Protein AF-A0A526YEQ0-F1 (afdb_monomer_lite)

Structure (mmCIF, N/CA/C/O backbone):
data_AF-A0A526YEQ0-F1
#
_entry.id   AF-A0A526YEQ0-F1
#
loop_
_atom_site.group_PDB
_atom_site.id
_atom_site.type_symbol
_atom_site.label_atom_id
_atom_site.label_alt_id
_atom_site.label_comp_id
_atom_site.label_asym_id
_atom_site.label_entity_id
_atom_site.label_seq_id
_atom_site.pdbx_PDB_ins_code
_atom_site.Cartn_x
_atom_site.Cartn_y
_atom_site.Cartn_z
_atom_site.occupancy
_atom_site.B_iso_or_equiv
_atom_site.auth_seq_id
_atom_site.auth_comp_id
_atom_site.auth_asym_id
_atom_site.auth_atom_id
_atom_site.pdbx_PDB_model_num
ATOM 1 N N . ALA A 1 1 ? -1.262 -9.737 -1.990 1.00 65.44 1 ALA A N 1
ATOM 2 C CA . ALA A 1 1 ? -2.540 -9.020 -2.141 1.00 65.44 1 ALA A CA 1
ATOM 3 C C . ALA A 1 1 ? -3.444 -9.926 -2.953 1.00 65.44 1 ALA A C 1
ATOM 5 O O . ALA A 1 1 ? -2.973 -10.461 -3.945 1.00 65.44 1 ALA A O 1
ATOM 6 N N . ASP A 1 2 ? -4.653 -10.179 -2.471 1.00 80.31 2 ASP A N 1
ATOM 7 C CA . ASP A 1 2 ? -5.632 -11.023 -3.156 1.00 80.31 2 ASP A CA 1
ATOM 8 C C . ASP A 1 2 ? -6.396 -10.159 -4.165 1.00 80.31 2 ASP A C 1
ATOM 10 O O . ASP A 1 2 ? -7.021 -9.172 -3.769 1.00 80.31 2 ASP A O 1
ATOM 14 N N . SER A 1 3 ? -6.276 -10.477 -5.454 1.00 74.81 3 SER A N 1
ATOM 15 C CA . SER A 1 3 ? -6.891 -9.705 -6.537 1.00 74.81 3 SER A CA 1
ATOM 16 C C . SER A 1 3 ? -8.412 -9.813 -6.556 1.00 74.81 3 SER A C 1
ATOM 18 O O . SER A 1 3 ? -9.062 -8.896 -7.044 1.00 74.81 3 SER A O 1
ATOM 20 N N . GLU A 1 4 ? -8.987 -10.879 -5.996 1.00 83.81 4 GLU A N 1
ATOM 21 C CA . GLU A 1 4 ? -10.439 -11.110 -6.014 1.00 83.81 4 GLU A CA 1
ATOM 22 C C . GLU A 1 4 ? -11.196 -10.197 -5.038 1.00 83.81 4 GLU A C 1
ATOM 24 O O . GLU A 1 4 ? -12.412 -10.055 -5.126 1.00 83.81 4 GLU A O 1
ATOM 29 N N . LYS A 1 5 ? -10.480 -9.532 -4.122 1.00 87.50 5 LYS A N 1
ATOM 30 C CA . LYS A 1 5 ? -11.062 -8.579 -3.163 1.00 87.50 5 LYS A CA 1
ATOM 31 C C . LYS A 1 5 ? -11.249 -7.171 -3.719 1.00 87.50 5 LYS A C 1
ATOM 33 O O . LYS A 1 5 ? -11.875 -6.353 -3.052 1.00 87.50 5 LYS A O 1
ATOM 38 N N . ALA A 1 6 ? -10.658 -6.862 -4.868 1.00 90.25 6 ALA A N 1
ATOM 39 C CA . ALA A 1 6 ? -10.767 -5.547 -5.479 1.00 90.25 6 ALA A CA 1
ATOM 40 C C . ALA A 1 6 ? -11.906 -5.539 -6.502 1.00 90.25 6 ALA A C 1
ATOM 42 O O . ALA A 1 6 ? -11.924 -6.341 -7.432 1.00 90.25 6 ALA A O 1
ATOM 43 N N . ASP A 1 7 ? -12.845 -4.616 -6.323 1.00 90.38 7 ASP A N 1
ATOM 44 C CA . ASP A 1 7 ? -13.961 -4.385 -7.236 1.00 90.38 7 ASP A CA 1
ATOM 45 C C . ASP A 1 7 ? -13.734 -3.132 -8.103 1.00 90.38 7 ASP A C 1
ATOM 47 O O . ASP A 1 7 ? -12.689 -2.479 -8.048 1.00 90.38 7 ASP A O 1
ATOM 51 N N . MET A 1 8 ? -14.739 -2.760 -8.899 1.00 90.44 8 MET A N 1
ATOM 52 C CA . MET A 1 8 ? -14.682 -1.568 -9.753 1.00 90.44 8 MET A CA 1
ATOM 53 C C . MET A 1 8 ? -14.594 -0.237 -8.987 1.00 90.44 8 MET A C 1
ATOM 55 O O . MET A 1 8 ? -14.273 0.782 -9.597 1.00 90.44 8 MET A O 1
ATOM 59 N N . ALA A 1 9 ? -14.876 -0.219 -7.682 1.00 94.50 9 ALA A N 1
ATOM 60 C CA . ALA A 1 9 ? -14.741 0.964 -6.834 1.00 94.50 9 ALA A CA 1
ATOM 61 C C . ALA A 1 9 ? -13.383 1.014 -6.106 1.00 94.50 9 ALA A C 1
ATOM 63 O O . ALA A 1 9 ? -13.089 1.988 -5.409 1.00 94.50 9 ALA A O 1
ATOM 64 N N . THR A 1 10 ? -12.534 -0.003 -6.277 1.00 91.00 10 THR A N 1
ATOM 65 C CA . THR A 1 10 ? -11.269 -0.145 -5.556 1.00 91.00 10 THR A CA 1
ATOM 66 C C . THR A 1 10 ? -10.076 0.250 -6.428 1.00 91.00 10 THR A C 1
ATOM 68 O O . THR A 1 10 ? -9.716 -0.441 -7.378 1.00 91.00 10 THR A O 1
ATOM 71 N N . CYS A 1 11 ? -9.390 1.340 -6.06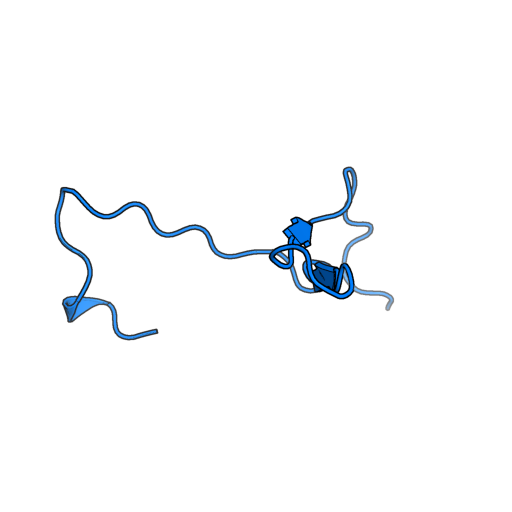9 1.00 91.75 11 CYS A N 1
ATOM 72 C CA . CYS A 1 11 ? -8.104 1.700 -6.669 1.00 91.75 11 CYS A CA 1
ATOM 73 C C . CYS A 1 11 ? -6.945 1.093 -5.865 1.00 91.75 11 CYS A C 1
ATOM 75 O O . CYS A 1 11 ? -6.787 1.382 -4.677 1.00 91.75 11 CYS A O 1
ATOM 77 N N . ILE A 1 12 ? -6.114 0.275 -6.518 1.00 90.62 12 ILE A N 1
ATOM 78 C CA . ILE A 1 12 ? -4.916 -0.313 -5.909 1.00 90.62 12 ILE A CA 1
ATOM 79 C C . ILE A 1 12 ? -3.691 0.521 -6.283 1.00 90.62 12 ILE A C 1
ATOM 81 O O . ILE A 1 12 ? -3.379 0.695 -7.459 1.00 90.62 12 ILE A O 1
ATOM 85 N N . ILE A 1 13 ? -2.945 0.966 -5.272 1.00 91.44 13 ILE A N 1
ATOM 86 C CA . ILE A 1 13 ? -1.659 1.646 -5.444 1.00 91.44 13 ILE A CA 1
ATOM 87 C C . ILE A 1 13 ? -0.555 0.732 -4.906 1.00 91.44 13 ILE A C 1
ATOM 89 O O . ILE A 1 13 ? -0.518 0.436 -3.712 1.00 91.44 13 ILE A O 1
ATOM 93 N N . ILE A 1 14 ? 0.356 0.298 -5.781 1.00 89.88 14 ILE A N 1
ATOM 94 C CA . ILE A 1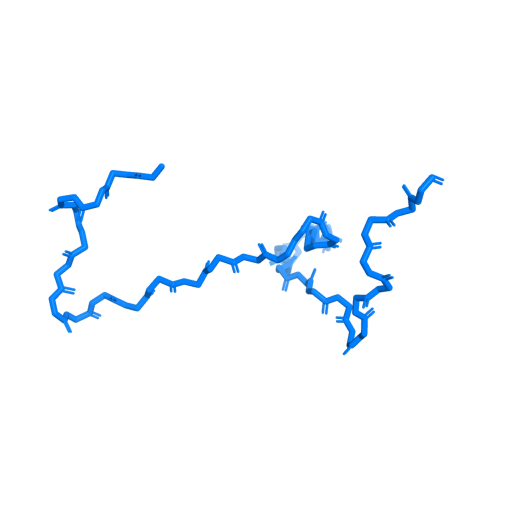 14 ? 1.542 -0.487 -5.413 1.00 89.88 14 ILE A CA 1
ATOM 95 C C . ILE A 1 14 ? 2.764 0.427 -5.503 1.00 89.88 14 ILE A C 1
ATOM 97 O O . ILE A 1 14 ? 3.075 0.961 -6.565 1.00 89.88 14 ILE A O 1
ATOM 101 N N . GLY A 1 15 ? 3.440 0.631 -4.373 1.00 89.19 15 GLY A N 1
ATOM 102 C CA . GLY A 1 15 ? 4.644 1.456 -4.306 1.00 89.19 15 GLY A CA 1
ATOM 103 C C . GLY A 1 15 ? 5.867 0.799 -4.954 1.00 89.19 15 GLY A C 1
ATOM 104 O O . GLY A 1 15 ? 5.914 -0.413 -5.150 1.00 89.19 15 GLY A O 1
ATOM 105 N N . SER A 1 16 ? 6.893 1.602 -5.236 1.00 91.44 16 SER A N 1
ATOM 106 C CA . SER A 1 16 ? 8.226 1.105 -5.602 1.00 91.44 16 SER A CA 1
ATOM 107 C C . SER A 1 16 ? 8.958 0.487 -4.393 1.00 91.44 16 SER A C 1
ATOM 109 O O . SER A 1 16 ? 8.544 0.740 -3.256 1.00 91.44 16 SER A O 1
ATOM 111 N N . PRO A 1 17 ? 10.074 -0.250 -4.586 1.00 90.69 17 PRO A N 1
ATOM 112 C CA . PR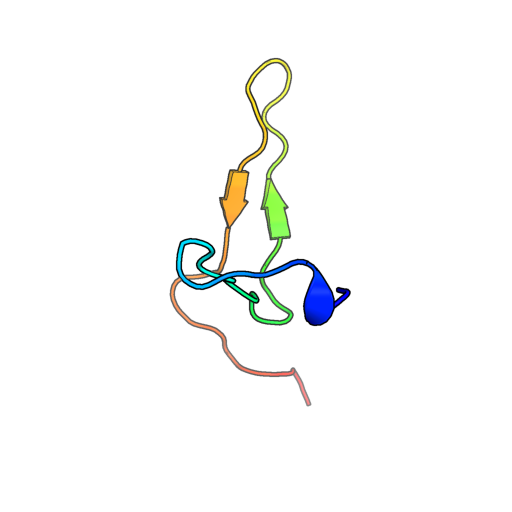O A 1 17 ? 10.890 -0.779 -3.484 1.00 90.69 17 PRO A CA 1
ATOM 113 C C . PRO A 1 17 ? 11.365 0.280 -2.476 1.00 90.69 17 PRO A C 1
ATOM 115 O O . PRO A 1 17 ? 11.626 -0.021 -1.316 1.00 90.69 17 PRO A O 1
ATOM 118 N N . GLU A 1 18 ? 11.476 1.537 -2.903 1.00 91.94 18 GLU A N 1
ATOM 119 C CA . GLU A 1 18 ? 11.878 2.668 -2.068 1.00 91.94 18 GLU A CA 1
ATOM 120 C C . GLU A 1 18 ? 10.728 3.261 -1.234 1.00 91.94 18 GLU A C 1
ATOM 122 O O . GLU A 1 18 ? 10.982 4.105 -0.357 1.00 91.94 18 GLU A O 1
ATOM 127 N N . THR A 1 19 ? 9.485 2.842 -1.507 1.00 94.06 19 THR A N 1
ATOM 128 C CA . THR A 1 19 ? 8.287 3.243 -0.762 1.00 94.06 19 THR A CA 1
ATOM 129 C C . THR A 1 19 ? 8.373 2.727 0.662 1.00 94.06 19 THR A C 1
ATOM 131 O O . THR A 1 19 ? 8.652 1.554 0.902 1.00 94.06 19 THR A O 1
ATOM 134 N N . ARG A 1 20 ? 8.131 3.608 1.631 1.00 93.94 20 ARG A N 1
ATOM 135 C CA . ARG A 1 20 ? 8.309 3.291 3.049 1.00 93.94 20 ARG A CA 1
ATOM 136 C C . ARG A 1 20 ? 7.249 3.936 3.924 1.00 93.94 20 ARG A C 1
ATOM 138 O O . ARG A 1 20 ? 6.655 4.953 3.569 1.00 93.94 20 ARG A O 1
ATOM 145 N N . ILE A 1 21 ? 7.074 3.360 5.108 1.00 96.44 21 ILE A N 1
ATOM 146 C CA . ILE A 1 21 ? 6.229 3.921 6.158 1.00 96.44 21 ILE A CA 1
ATOM 147 C C . ILE A 1 21 ? 7.049 4.892 7.009 1.00 96.44 21 ILE A C 1
ATOM 149 O O . ILE A 1 21 ? 8.078 4.521 7.574 1.00 96.44 21 ILE A O 1
ATOM 153 N N . ILE A 1 22 ? 6.577 6.128 7.138 1.00 96.31 22 ILE A N 1
ATOM 154 C CA . ILE A 1 22 ? 7.151 7.152 8.013 1.00 96.31 22 ILE A CA 1
ATOM 155 C C . ILE A 1 22 ? 6.322 7.212 9.300 1.00 96.31 22 ILE A C 1
ATOM 157 O O . ILE A 1 22 ? 5.172 7.661 9.289 1.00 96.31 22 ILE A O 1
ATOM 161 N N . LYS A 1 23 ? 6.900 6.751 10.417 1.00 97.44 23 LYS A N 1
ATOM 162 C CA . LYS A 1 23 ? 6.284 6.843 11.753 1.00 97.44 23 LYS A CA 1
ATOM 163 C C . LYS A 1 23 ? 6.262 8.299 12.224 1.00 97.44 23 LYS A C 1
ATOM 165 O O . LYS A 1 23 ? 7.222 9.031 12.000 1.00 97.44 23 LYS A O 1
ATOM 170 N N . ARG A 1 24 ? 5.186 8.711 12.903 1.00 96.56 24 ARG A N 1
ATOM 171 C CA . ARG A 1 24 ? 5.006 10.094 13.383 1.00 96.56 24 ARG A CA 1
ATOM 172 C C . ARG A 1 24 ? 4.540 10.172 14.842 1.00 96.56 24 ARG A C 1
ATOM 174 O O . ARG A 1 24 ? 3.699 11.003 15.177 1.00 96.56 24 ARG A O 1
ATOM 181 N N . GLY A 1 25 ? 5.084 9.309 15.700 1.00 95.56 25 GLY A N 1
ATOM 182 C CA . GLY A 1 25 ? 4.698 9.242 17.112 1.00 95.56 25 GLY A CA 1
ATOM 183 C C . GLY A 1 25 ? 3.204 8.957 17.260 1.00 95.56 25 GLY A C 1
ATOM 184 O O . GLY A 1 25 ? 2.715 7.977 16.706 1.00 95.56 25 GLY A O 1
ATOM 185 N N . GLU A 1 26 ? 2.491 9.847 17.949 1.00 97.12 26 GLU A N 1
ATOM 186 C CA . GLU A 1 26 ? 1.041 9.750 18.172 1.00 97.12 26 GLU A CA 1
ATOM 187 C C . GLU A 1 26 ? 0.195 10.055 16.925 1.00 97.12 26 GLU A C 1
ATOM 189 O O . GLU A 1 26 ? -1.006 9.795 16.901 1.00 97.12 26 GLU A O 1
ATOM 194 N N . ARG A 1 27 ? 0.794 10.610 15.862 1.00 96.75 27 ARG A N 1
ATOM 195 C CA . ARG A 1 27 ? 0.078 10.896 14.612 1.00 96.75 27 ARG A CA 1
ATOM 196 C C . ARG A 1 27 ? 0.057 9.663 13.703 1.00 96.75 27 ARG A C 1
ATOM 198 O O . ARG A 1 27 ? 1.039 8.918 13.675 1.00 96.75 27 ARG A O 1
ATOM 205 N N . PRO A 1 28 ? -0.974 9.511 12.845 1.00 97.56 28 PRO A N 1
ATOM 206 C CA . PRO A 1 28 ? -1.016 8.438 11.854 1.00 97.56 28 PRO A CA 1
ATOM 207 C C . PRO A 1 28 ? 0.247 8.410 10.994 1.00 97.56 28 PRO A C 1
ATOM 209 O O . PRO A 1 28 ? 0.776 9.470 10.635 1.00 97.56 28 PRO A O 1
ATOM 212 N N . ALA A 1 29 ? 0.727 7.213 10.670 1.00 97.31 29 ALA A N 1
ATOM 213 C CA . ALA A 1 29 ? 1.892 7.041 9.816 1.00 97.31 29 ALA A CA 1
ATOM 214 C C . ALA A 1 29 ? 1.606 7.505 8.379 1.00 97.31 29 ALA A C 1
ATOM 216 O O . ALA A 1 29 ? 0.460 7.516 7.933 1.00 97.31 29 ALA A O 1
ATOM 217 N N . LEU A 1 30 ? 2.659 7.883 7.655 1.00 96.75 30 LEU A N 1
ATOM 218 C CA . LEU A 1 30 ? 2.564 8.232 6.237 1.00 96.75 30 LEU A CA 1
ATOM 219 C C . LEU A 1 30 ? 3.156 7.120 5.380 1.00 96.75 30 LEU A C 1
ATOM 221 O O . LEU A 1 30 ? 4.206 6.577 5.718 1.00 96.75 30 LEU A O 1
ATOM 225 N N . VAL A 1 31 ? 2.523 6.836 4.245 1.00 95.62 31 VAL A N 1
ATOM 226 C CA . VAL A 1 31 ? 3.141 6.077 3.154 1.00 95.62 31 VAL A CA 1
ATOM 227 C C . VAL A 1 31 ? 3.849 7.084 2.253 1.00 95.62 31 VAL A C 1
ATOM 229 O O . VAL A 1 31 ? 3.216 8.019 1.767 1.00 95.62 31 VAL A O 1
ATOM 232 N N . TYR A 1 32 ? 5.158 6.935 2.065 1.00 94.69 32 TYR A N 1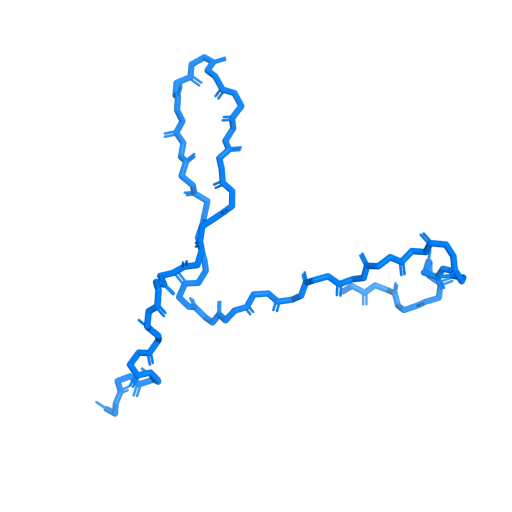
ATOM 233 C CA . TYR A 1 32 ? 5.959 7.868 1.275 1.00 94.69 32 TYR A CA 1
ATOM 234 C C . TYR A 1 32 ? 6.807 7.141 0.235 1.00 94.69 32 TYR A C 1
ATOM 236 O O . TYR A 1 32 ? 7.604 6.265 0.576 1.00 94.69 32 TYR A O 1
ATOM 244 N N . THR A 1 33 ? 6.684 7.577 -1.017 1.00 94.25 33 THR A N 1
ATOM 245 C CA . THR A 1 33 ? 7.583 7.225 -2.120 1.00 94.25 33 THR A CA 1
ATOM 246 C C . THR A 1 33 ? 8.440 8.454 -2.452 1.00 94.25 33 THR A C 1
ATOM 248 O O . THR A 1 33 ? 7.882 9.542 -2.623 1.00 94.25 33 THR A O 1
ATOM 251 N N . PRO A 1 34 ? 9.781 8.334 -2.525 1.00 92.12 34 PRO A N 1
ATOM 252 C CA . PRO A 1 34 ? 10.649 9.434 -2.941 1.00 92.12 34 PRO A CA 1
ATOM 253 C C . PRO A 1 34 ? 10.235 10.021 -4.295 1.00 92.12 34 PRO A C 1
ATOM 255 O O . PRO A 1 34 ? 9.792 9.292 -5.178 1.00 92.12 34 PRO A O 1
ATOM 258 N N . ARG A 1 35 ? 10.435 11.334 -4.485 1.00 90.19 35 ARG A N 1
ATOM 259 C CA . ARG A 1 35 ? 10.084 12.032 -5.741 1.00 90.19 35 ARG A CA 1
ATOM 260 C C . ARG A 1 35 ? 10.768 11.425 -6.973 1.00 90.19 35 ARG A C 1
ATOM 262 O O . ARG A 1 35 ? 10.222 11.483 -8.069 1.00 90.19 35 ARG A O 1
ATOM 269 N N . SER A 1 36 ? 11.954 10.857 -6.788 1.00 86.81 36 SER A N 1
ATOM 270 C CA . SER A 1 36 ? 12.702 10.157 -7.825 1.00 86.81 36 SER A CA 1
ATOM 271 C C . SER A 1 36 ? 13.184 8.830 -7.255 1.00 86.81 36 SER A C 1
ATOM 273 O O . SER A 1 36 ? 13.891 8.814 -6.245 1.00 86.81 36 SER A O 1
ATOM 275 N N . ALA A 1 37 ? 12.802 7.726 -7.890 1.00 75.62 37 ALA A N 1
ATOM 276 C CA . ALA A 1 37 ? 13.402 6.425 -7.634 1.00 75.62 37 ALA A CA 1
ATOM 277 C C . ALA A 1 37 ? 14.660 6.311 -8.504 1.00 75.62 37 ALA A C 1
ATOM 279 O O . ALA A 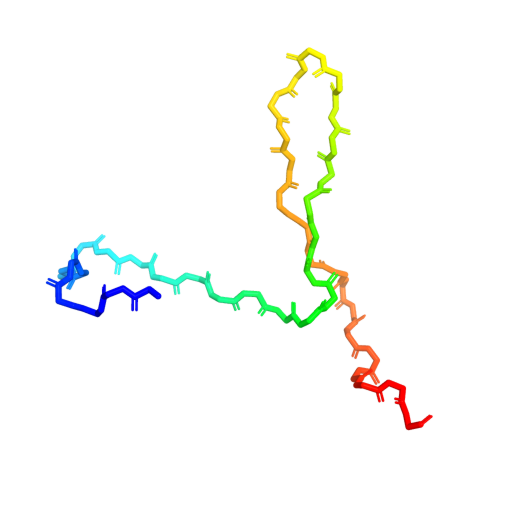1 37 ? 14.588 6.485 -9.718 1.00 75.62 37 ALA A O 1
ATOM 280 N N . ALA A 1 38 ? 15.814 6.043 -7.892 1.00 75.19 38 ALA A N 1
ATOM 281 C CA . ALA A 1 38 ? 17.065 5.827 -8.627 1.00 75.19 38 ALA A CA 1
ATOM 282 C C . ALA A 1 38 ? 17.117 4.442 -9.307 1.00 75.19 38 ALA A C 1
ATOM 284 O O . ALA A 1 38 ? 18.096 4.119 -9.976 1.00 75.19 38 ALA A O 1
ATOM 285 N N . GLY A 1 39 ? 16.067 3.632 -9.130 1.00 69.06 39 GLY A N 1
ATOM 286 C CA . GLY A 1 39 ? 16.072 2.220 -9.467 1.00 69.06 39 GLY A CA 1
ATOM 287 C C . GLY A 1 39 ? 16.922 1.413 -8.479 1.00 69.06 39 GLY A C 1
ATOM 288 O O . GLY A 1 39 ? 17.556 1.974 -7.578 1.00 69.06 39 GLY A O 1
ATOM 289 N N . PRO A 1 40 ? 16.946 0.0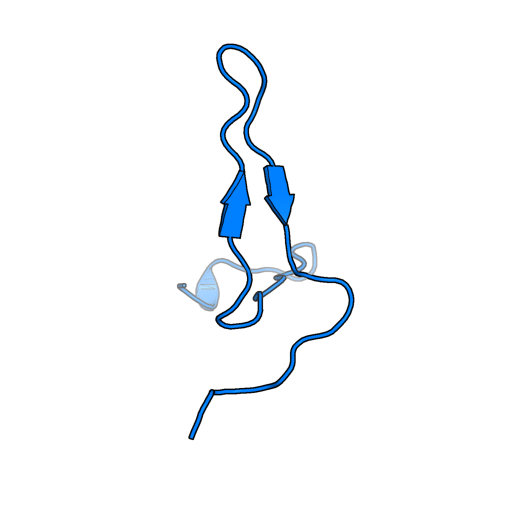81 -8.625 1.00 64.31 40 PRO A N 1
ATOM 290 C CA . PRO A 1 40 ? 17.772 -0.770 -7.782 1.00 64.31 40 PRO A CA 1
ATOM 291 C C . PRO A 1 40 ? 19.243 -0.346 -7.886 1.00 64.31 40 PRO A C 1
ATOM 293 O O . PRO A 1 40 ? 19.772 -0.167 -8.986 1.00 64.31 40 PRO A O 1
ATOM 296 N N . ARG A 1 41 ? 19.921 -0.200 -6.739 1.00 64.12 41 ARG A N 1
ATOM 297 C CA . ARG A 1 41 ? 21.388 -0.167 -6.726 1.00 64.12 41 ARG A CA 1
ATOM 298 C C . ARG A 1 41 ? 21.871 -1.498 -7.306 1.00 64.12 41 ARG A C 1
ATOM 300 O O . ARG A 1 41 ? 21.493 -2.543 -6.781 1.00 64.12 41 ARG A O 1
ATOM 307 N N . LYS A 1 42 ? 22.633 -1.436 -8.401 1.00 57.75 42 LYS A N 1
ATOM 308 C CA . LYS A 1 42 ? 23.423 -2.577 -8.876 1.00 57.75 42 LYS A CA 1
ATOM 309 C C . LYS A 1 42 ? 24.457 -2.974 -7.831 1.00 57.75 42 LYS A C 1
ATOM 311 O O . LYS A 1 42 ? 24.970 -2.052 -7.153 1.00 57.75 42 LYS A O 1
#

Radius of gyration: 14.07 Å; chains: 1; bounding box: 38×23×28 Å

pLDDT: mean 87.88, std 10.5, range [57.75, 97.56]

Secondary structure (DSSP, 8-state):
--GGG--TT-------TT-EEEEETTEEEEEE--SS------

Foldseek 3Di:
DDPVPDDPVDDDDDADPQWDWADDVVDDIDTDDDPDDPPDDD

Sequence (42 aa):
ADSEKADMATCIIIGSPETRIIKRGERPALVYTPRSAAGPRK